Protein AF-A0A964R523-F1 (afdb_monomer)

Nearest PDB structures (foldseek):
  1lnw-assembly4_H  TM=1.810E-01  e=3.629E+00  Pseudomonas aeruginosa
  1se6-assembly1_A  TM=2.688E-01  e=8.567E+00  Streptomyces coelicolor A3(2)
  6bk8-assembly1_O  TM=1.700E-01  e=7.506E+00  Saccharomyces cerevisiae S288C

Radius of gyration: 23.99 Å; Cα contacts (8 Å, |Δi|>4): 132; chains: 1; bounding box: 73×34×65 Å

Structure (mmCIF, N/CA/C/O backbone):
data_AF-A0A964R523-F1
#
_entry.id   AF-A0A964R523-F1
#
loop_
_atom_site.group_PDB
_atom_site.id
_atom_site.type_symbol
_atom_site.label_atom_id
_atom_site.label_alt_id
_atom_site.label_comp_id
_atom_site.label_asym_id
_atom_site.label_entity_id
_atom_site.label_seq_id
_atom_site.pdbx_PDB_ins_code
_atom_site.Cartn_x
_atom_site.Cartn_y
_atom_site.Cartn_z
_atom_site.occupancy
_atom_site.B_iso_or_equiv
_atom_site.auth_seq_id
_atom_site.auth_comp_id
_atom_site.auth_asym_id
_atom_site.auth_atom_id
_atom_site.pdbx_PDB_model_num
ATOM 1 N N . MET A 1 1 ? 47.455 7.252 8.841 1.00 45.59 1 MET A N 1
ATOM 2 C CA . MET A 1 1 ? 47.146 5.808 8.912 1.00 45.59 1 MET A CA 1
ATOM 3 C C . MET A 1 1 ? 45.777 5.605 8.289 1.00 45.59 1 MET A C 1
ATOM 5 O O . MET A 1 1 ? 44.799 6.042 8.874 1.00 45.59 1 MET A O 1
ATOM 9 N N . SER A 1 2 ? 45.695 5.077 7.067 1.00 54.69 2 SER A N 1
ATOM 10 C CA . SER A 1 2 ? 44.404 4.783 6.434 1.00 54.69 2 SER A CA 1
ATOM 11 C C . SER A 1 2 ? 43.821 3.517 7.052 1.00 54.69 2 SER A C 1
ATOM 13 O O . SER A 1 2 ? 44.382 2.437 6.872 1.00 54.69 2 SER A O 1
ATOM 15 N N . GLU A 1 3 ? 42.727 3.653 7.795 1.00 65.06 3 GLU A N 1
ATOM 16 C CA . GLU A 1 3 ? 41.990 2.515 8.337 1.00 65.06 3 GLU A CA 1
ATOM 17 C C . GLU A 1 3 ? 41.514 1.606 7.197 1.00 65.06 3 GLU A C 1
ATOM 19 O O . GLU A 1 3 ? 40.792 2.021 6.287 1.00 65.06 3 GLU A O 1
ATOM 24 N N . ILE A 1 4 ? 41.949 0.346 7.223 1.00 75.75 4 ILE A N 1
ATOM 25 C CA . ILE A 1 4 ? 41.509 -0.673 6.273 1.00 75.75 4 ILE A CA 1
ATOM 26 C C . ILE A 1 4 ? 40.095 -1.092 6.680 1.00 75.75 4 ILE A C 1
ATOM 28 O O . ILE A 1 4 ? 39.915 -1.865 7.617 1.00 75.75 4 ILE A O 1
ATOM 32 N N . ILE A 1 5 ? 39.083 -0.589 5.971 1.00 67.81 5 ILE A N 1
ATOM 33 C CA . ILE A 1 5 ? 37.677 -0.933 6.223 1.00 67.81 5 ILE A CA 1
ATOM 34 C C . ILE A 1 5 ? 37.400 -2.377 5.747 1.00 67.81 5 ILE A C 1
ATOM 36 O O . ILE A 1 5 ? 37.508 -2.661 4.542 1.00 67.81 5 ILE A O 1
ATOM 40 N N . PRO A 1 6 ? 36.995 -3.306 6.635 1.00 78.50 6 PRO A N 1
ATOM 41 C CA . PRO A 1 6 ? 36.779 -4.704 6.269 1.00 78.50 6 PRO A CA 1
ATOM 42 C C . PRO A 1 6 ? 35.665 -4.940 5.237 1.00 78.50 6 PRO A C 1
ATOM 44 O O . PRO A 1 6 ? 34.760 -4.127 5.060 1.00 78.50 6 PRO A O 1
ATOM 47 N N . SER A 1 7 ? 35.716 -6.069 4.521 1.00 72.94 7 SER A N 1
ATOM 48 C CA . SER A 1 7 ? 34.798 -6.393 3.408 1.00 72.94 7 SER A CA 1
ATOM 49 C C . SER A 1 7 ? 33.344 -6.620 3.825 1.00 72.94 7 SER A C 1
ATOM 51 O O . SER A 1 7 ? 32.437 -6.405 3.018 1.00 72.94 7 SER A O 1
ATOM 53 N N . TRP A 1 8 ? 33.123 -7.032 5.073 1.00 77.12 8 TRP A N 1
ATOM 54 C CA . TRP A 1 8 ? 31.810 -7.363 5.619 1.00 77.12 8 TRP A CA 1
ATOM 55 C C . TRP A 1 8 ? 31.062 -6.162 6.202 1.00 77.12 8 TRP A C 1
ATOM 57 O O . TRP A 1 8 ? 29.949 -6.351 6.689 1.00 77.12 8 TRP A O 1
ATOM 67 N N . THR A 1 9 ? 31.622 -4.948 6.195 1.00 86.94 9 THR A N 1
ATOM 68 C CA . THR A 1 9 ? 30.918 -3.802 6.786 1.00 86.94 9 THR A CA 1
ATOM 69 C C . THR A 1 9 ? 29.594 -3.542 6.055 1.00 86.94 9 THR A C 1
ATOM 71 O O . THR A 1 9 ? 29.538 -3.686 4.829 1.00 86.94 9 THR A O 1
ATOM 74 N N . PRO A 1 10 ? 28.510 -3.160 6.760 1.00 87.88 10 PRO A N 1
ATOM 75 C CA . PRO A 1 10 ? 27.198 -2.953 6.140 1.00 87.88 10 PRO A CA 1
ATOM 76 C C . PRO A 1 10 ? 27.225 -1.991 4.945 1.00 87.88 10 PRO A C 1
ATOM 78 O O . PRO A 1 10 ? 26.573 -2.241 3.926 1.00 87.88 10 PRO A O 1
ATOM 81 N N . ASP A 1 11 ? 28.025 -0.926 5.026 1.00 87.94 11 ASP A N 1
ATOM 82 C CA . ASP A 1 11 ? 28.182 0.043 3.940 1.00 87.94 11 ASP A CA 1
ATOM 83 C C . ASP A 1 11 ? 28.880 -0.559 2.720 1.00 87.94 11 ASP A C 1
ATOM 85 O O . ASP A 1 11 ? 28.396 -0.410 1.593 1.00 87.94 11 ASP A O 1
ATOM 89 N N . ARG A 1 12 ? 29.954 -1.328 2.932 1.00 85.69 12 ARG A N 1
ATOM 90 C CA . ARG A 1 12 ? 30.667 -2.009 1.846 1.00 85.69 12 ARG A CA 1
ATOM 91 C C . ARG A 1 12 ? 29.825 -3.124 1.231 1.00 85.69 12 ARG A C 1
ATOM 93 O O . ARG A 1 12 ? 29.801 -3.271 0.010 1.00 85.69 12 ARG A O 1
ATOM 100 N N . GLN A 1 13 ? 29.052 -3.859 2.031 1.00 88.12 13 GLN A N 1
ATOM 101 C CA . GLN A 1 13 ? 28.068 -4.822 1.526 1.00 88.12 13 GLN A CA 1
ATOM 102 C C . GLN A 1 13 ? 26.991 -4.136 0.670 1.00 88.12 13 GLN A C 1
ATOM 104 O O . GLN A 1 13 ? 26.652 -4.619 -0.416 1.00 88.12 13 GLN A O 1
ATOM 109 N N . ARG A 1 14 ? 26.478 -2.980 1.112 1.00 88.94 14 ARG A N 1
ATOM 110 C CA . ARG A 1 14 ? 25.507 -2.173 0.357 1.00 88.94 14 ARG A CA 1
ATOM 111 C C . ARG A 1 14 ? 26.096 -1.696 -0.971 1.00 88.94 14 ARG A C 1
ATOM 113 O O . ARG A 1 14 ? 25.414 -1.772 -1.996 1.00 88.94 14 ARG A O 1
ATOM 120 N N . GLU A 1 15 ? 27.338 -1.227 -0.977 1.00 91.81 15 GLU A N 1
ATOM 121 C CA . GLU A 1 15 ? 28.042 -0.810 -2.190 1.00 91.81 15 GLU A CA 1
ATOM 122 C C . GLU A 1 15 ? 28.281 -1.983 -3.152 1.00 91.81 15 GLU A C 1
ATOM 124 O O . GLU A 1 15 ? 27.912 -1.907 -4.329 1.00 91.81 15 GLU A O 1
ATOM 129 N N . ASN A 1 16 ? 28.787 -3.109 -2.644 1.00 91.44 16 ASN A N 1
ATOM 130 C CA . ASN A 1 16 ? 28.976 -4.337 -3.415 1.00 91.44 16 ASN A CA 1
ATOM 131 C C . ASN A 1 16 ? 27.663 -4.796 -4.061 1.00 91.44 16 ASN A C 1
ATOM 133 O O . ASN A 1 16 ? 27.630 -5.115 -5.252 1.00 91.44 16 ASN A O 1
ATOM 137 N N . ARG A 1 17 ? 26.549 -4.745 -3.319 1.00 92.06 17 ARG A N 1
ATOM 138 C CA . ARG A 1 17 ? 25.213 -5.067 -3.839 1.00 92.06 17 ARG A CA 1
ATOM 139 C C . ARG A 1 17 ? 24.779 -4.102 -4.942 1.00 92.06 17 ARG A C 1
ATOM 141 O O . ARG A 1 17 ? 24.260 -4.549 -5.967 1.00 92.06 17 ARG A O 1
ATOM 148 N N . LYS A 1 18 ? 25.005 -2.792 -4.781 1.00 93.81 18 LYS A N 1
ATOM 149 C CA . LYS A 1 18 ? 24.725 -1.790 -5.829 1.00 93.81 18 LYS A CA 1
ATOM 150 C C . LYS A 1 18 ? 25.520 -2.092 -7.103 1.00 93.81 18 LYS A C 1
ATOM 152 O O . LYS A 1 18 ? 24.937 -2.112 -8.191 1.00 93.81 18 LYS A O 1
ATOM 157 N N . LYS A 1 19 ? 26.820 -2.380 -6.972 1.00 95.00 19 LYS A N 1
ATOM 158 C CA . LYS A 1 19 ? 27.712 -2.728 -8.091 1.00 95.00 19 LYS A CA 1
ATOM 159 C C . LYS A 1 19 ? 27.264 -4.013 -8.789 1.00 95.00 19 LYS A C 1
ATOM 161 O O . LYS A 1 19 ? 27.120 -4.023 -10.011 1.00 95.00 19 LYS A O 1
ATOM 166 N N . TYR A 1 20 ? 26.957 -5.060 -8.025 1.00 94.56 20 TYR A N 1
ATOM 167 C CA . TYR A 1 20 ? 26.425 -6.321 -8.544 1.00 94.56 20 TYR A CA 1
ATOM 168 C C . TYR A 1 20 ? 25.138 -6.110 -9.356 1.00 94.56 20 TYR A C 1
ATOM 170 O O . TYR A 1 20 ? 25.055 -6.543 -10.506 1.00 94.56 20 TYR A O 1
ATOM 178 N N . ILE A 1 21 ? 24.159 -5.378 -8.807 1.00 93.44 21 ILE A N 1
ATOM 179 C CA . ILE A 1 21 ? 22.888 -5.091 -9.492 1.00 93.44 21 ILE A CA 1
ATOM 180 C C . ILE A 1 21 ? 23.132 -4.308 -10.788 1.00 93.44 21 ILE A C 1
ATOM 182 O O . ILE A 1 21 ? 22.527 -4.627 -11.813 1.00 93.44 21 ILE A O 1
ATOM 186 N N . LYS A 1 22 ? 24.018 -3.303 -10.770 1.00 95.44 22 LYS A N 1
ATOM 187 C CA . LYS A 1 22 ? 24.376 -2.514 -11.961 1.00 95.44 22 LYS A CA 1
ATOM 188 C C . LYS A 1 22 ? 24.959 -3.408 -13.058 1.00 95.44 22 LYS A C 1
ATOM 190 O O . LYS A 1 22 ? 24.458 -3.391 -14.182 1.00 95.44 22 LYS A O 1
ATOM 195 N N . ASN A 1 23 ? 25.951 -4.228 -12.713 1.00 96.31 23 ASN A N 1
ATOM 196 C CA . ASN A 1 23 ? 26.632 -5.113 -13.658 1.00 96.31 23 ASN A CA 1
ATOM 197 C C . ASN A 1 23 ? 25.683 -6.169 -14.234 1.00 96.31 23 ASN A C 1
ATOM 199 O O . ASN A 1 23 ? 25.657 -6.392 -15.442 1.00 96.31 23 ASN A O 1
ATOM 203 N N . ARG A 1 24 ? 24.846 -6.778 -13.387 1.00 95.75 24 ARG A N 1
ATOM 204 C CA . ARG A 1 24 ? 23.829 -7.743 -13.816 1.00 95.75 24 ARG A CA 1
ATOM 205 C C . ARG A 1 24 ? 22.860 -7.126 -14.826 1.00 95.75 24 ARG A C 1
ATOM 207 O O . ARG A 1 24 ? 22.604 -7.720 -15.869 1.00 95.75 24 ARG A O 1
ATOM 214 N N . LYS A 1 25 ? 22.354 -5.918 -14.553 1.00 94.88 25 LYS A N 1
ATOM 215 C CA . LYS A 1 25 ? 21.441 -5.216 -15.470 1.00 94.88 25 LYS A CA 1
ATOM 216 C C . LYS A 1 25 ? 22.098 -4.895 -16.813 1.00 94.88 25 LYS A C 1
ATOM 218 O O . LYS A 1 25 ? 21.425 -5.007 -17.830 1.00 94.88 25 LYS A O 1
ATOM 223 N N . ALA A 1 26 ? 23.373 -4.505 -16.825 1.00 95.25 26 ALA A N 1
ATOM 224 C CA . ALA A 1 26 ? 24.112 -4.255 -18.063 1.00 95.25 26 ALA A CA 1
ATOM 225 C C . ALA A 1 26 ? 24.214 -5.527 -18.925 1.00 95.25 26 ALA A C 1
ATOM 227 O O . ALA A 1 26 ? 23.809 -5.498 -20.084 1.00 95.25 26 ALA A O 1
ATOM 228 N N . LYS A 1 27 ? 24.613 -6.658 -18.323 1.00 96.06 27 LYS A N 1
ATOM 229 C CA . LYS A 1 27 ? 24.695 -7.963 -19.008 1.00 96.06 27 LYS A CA 1
ATOM 230 C C . LYS A 1 27 ? 23.356 -8.422 -19.593 1.00 96.06 27 LYS A C 1
ATOM 232 O O . LYS A 1 27 ? 23.315 -8.987 -20.680 1.00 96.06 27 LYS A O 1
ATOM 237 N N . LEU A 1 28 ? 22.247 -8.196 -18.883 1.00 95.38 28 LEU A N 1
ATOM 238 C CA . LEU A 1 28 ? 20.914 -8.535 -19.399 1.00 95.38 28 LEU A CA 1
ATOM 239 C C . LEU A 1 28 ? 20.556 -7.687 -20.624 1.00 95.38 28 LEU A C 1
ATOM 241 O O . LEU A 1 28 ? 20.090 -8.231 -21.621 1.00 95.38 28 LEU A O 1
ATOM 245 N N . LYS A 1 29 ? 20.826 -6.377 -20.577 1.00 93.31 29 LYS A N 1
ATOM 246 C CA . LYS A 1 29 ? 20.558 -5.468 -21.699 1.00 93.31 29 LYS A CA 1
ATOM 247 C C . LYS A 1 29 ? 21.360 -5.831 -22.949 1.00 93.31 29 LYS A C 1
ATOM 249 O O . LYS A 1 29 ? 20.787 -5.811 -24.030 1.00 93.31 29 LYS A O 1
ATOM 254 N N . GLU A 1 30 ? 22.635 -6.183 -22.794 1.00 94.19 30 GLU A N 1
ATOM 255 C CA . GLU A 1 30 ? 23.508 -6.638 -23.889 1.00 94.19 30 GLU A CA 1
ATOM 256 C C . GLU A 1 30 ? 22.935 -7.875 -24.595 1.00 94.19 30 GLU A C 1
ATOM 258 O O . GLU A 1 30 ? 22.890 -7.939 -25.818 1.00 94.19 30 GLU A O 1
ATOM 263 N N . LYS A 1 31 ? 22.375 -8.815 -23.825 1.00 93.50 31 LYS A N 1
ATOM 264 C CA . LYS A 1 31 ? 21.687 -10.006 -24.348 1.00 93.50 3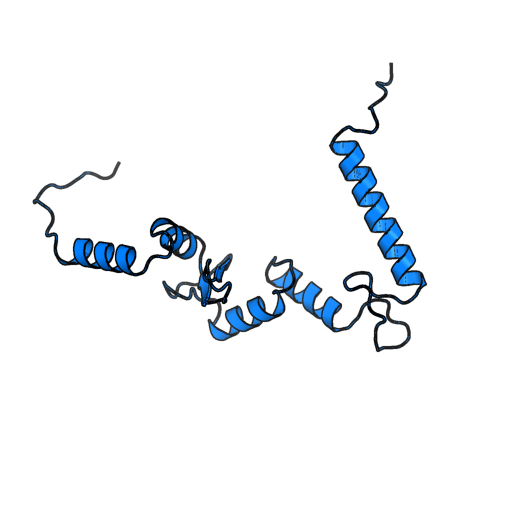1 LYS A CA 1
ATOM 265 C C . LYS A 1 31 ? 20.280 -9.725 -24.902 1.00 93.50 31 LYS A C 1
ATOM 267 O O . LYS A 1 31 ? 19.566 -10.669 -25.239 1.00 93.50 31 LYS A O 1
ATOM 272 N N . GLY A 1 32 ? 19.836 -8.465 -24.937 1.00 93.25 32 GLY A N 1
ATOM 273 C CA . GLY A 1 32 ? 18.475 -8.090 -25.336 1.00 93.25 32 GLY A CA 1
ATOM 274 C C . GLY A 1 32 ? 17.389 -8.566 -24.363 1.00 93.25 32 GLY A C 1
ATOM 275 O O . GLY A 1 32 ? 16.232 -8.715 -24.744 1.00 93.25 32 GLY A O 1
ATOM 276 N N . ILE A 1 33 ? 17.743 -8.840 -23.106 1.00 95.12 33 ILE A N 1
ATOM 277 C CA . ILE A 1 33 ? 16.831 -9.337 -22.072 1.00 95.12 33 ILE A CA 1
ATOM 278 C C . ILE A 1 33 ? 16.387 -8.179 -21.175 1.00 95.12 33 ILE A C 1
ATOM 280 O O . ILE A 1 33 ? 17.183 -7.323 -20.783 1.00 95.12 33 ILE A O 1
ATOM 284 N N . CYS A 1 34 ? 15.105 -8.162 -20.801 1.00 95.31 34 CYS A N 1
ATOM 285 C CA . CYS A 1 34 ? 14.575 -7.157 -19.893 1.00 95.31 34 CYS A CA 1
ATOM 286 C C . CYS A 1 34 ? 15.233 -7.250 -18.502 1.00 95.31 34 CYS A C 1
ATOM 288 O O . CYS A 1 34 ? 15.079 -8.261 -17.824 1.00 95.31 34 CYS A O 1
ATOM 290 N N . PRO A 1 35 ? 15.875 -6.184 -17.985 1.00 93.81 35 PRO A N 1
ATOM 291 C CA . PRO A 1 35 ? 16.535 -6.204 -16.678 1.00 93.81 35 PRO A CA 1
ATOM 292 C C . PRO A 1 35 ? 15.565 -6.163 -15.484 1.00 93.81 35 PRO A C 1
ATOM 294 O O . PRO A 1 35 ? 16.015 -6.106 -14.340 1.00 93.81 35 PRO A O 1
ATOM 297 N N . SER A 1 36 ? 14.256 -6.091 -15.742 1.00 91.06 36 SER A N 1
ATOM 298 C CA . SER A 1 36 ? 13.206 -6.015 -14.721 1.00 91.06 36 SER A CA 1
ATOM 299 C C . SER A 1 36 ? 12.487 -7.348 -14.522 1.00 91.06 36 SER A C 1
ATOM 301 O O . SER A 1 36 ? 12.234 -7.707 -13.379 1.00 91.06 36 SER A O 1
ATOM 303 N N . CYS A 1 37 ? 12.175 -8.065 -15.605 1.00 92.25 37 CYS A N 1
ATOM 304 C CA . CYS A 1 37 ? 11.441 -9.336 -15.564 1.00 92.25 37 CYS A CA 1
ATOM 305 C C . CYS A 1 37 ? 12.184 -10.509 -16.214 1.00 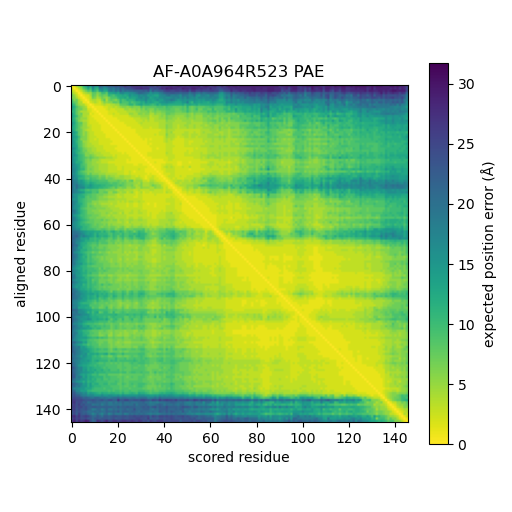92.25 37 CYS A C 1
ATOM 307 O O . CYS A 1 37 ? 11.638 -11.602 -16.271 1.00 92.25 37 CYS A O 1
ATOM 309 N N . GLU A 1 38 ? 13.386 -10.280 -16.754 1.00 93.38 38 GLU A N 1
ATOM 310 C CA . GLU A 1 38 ? 14.255 -11.296 -17.371 1.00 93.38 38 GLU A CA 1
ATOM 311 C C . GLU A 1 38 ? 13.676 -11.997 -18.610 1.00 93.38 38 GLU A C 1
ATOM 313 O O . GLU A 1 38 ? 14.257 -12.945 -19.131 1.00 93.38 38 GLU A O 1
ATOM 318 N N . LYS A 1 39 ? 12.581 -11.466 -19.164 1.00 93.31 39 LYS A N 1
ATOM 319 C CA . LYS A 1 39 ? 11.994 -11.905 -20.436 1.00 93.31 39 LYS A CA 1
ATOM 320 C C . LYS A 1 39 ? 12.579 -11.119 -21.613 1.00 93.31 39 LYS A C 1
ATOM 322 O O . LYS A 1 39 ? 12.953 -9.950 -21.468 1.00 93.31 39 LYS A O 1
ATOM 327 N N . ARG A 1 40 ? 12.625 -11.732 -22.799 1.00 93.00 40 ARG A N 1
ATOM 328 C CA . ARG A 1 40 ? 12.964 -11.028 -24.047 1.00 93.00 40 ARG A CA 1
ATOM 329 C C . ARG A 1 40 ? 11.802 -10.107 -24.452 1.00 93.00 40 ARG A C 1
ATOM 331 O O . ARG A 1 40 ? 10.668 -10.578 -24.513 1.00 93.00 40 ARG A O 1
ATOM 338 N N . PRO A 1 41 ? 12.035 -8.805 -24.687 1.00 92.12 41 PRO A N 1
ATOM 339 C CA . PRO A 1 41 ? 11.000 -7.910 -25.196 1.00 92.12 41 PRO A CA 1
ATOM 340 C C . PRO A 1 41 ? 10.506 -8.350 -26.579 1.00 92.12 41 PRO A C 1
ATOM 342 O O . PRO A 1 41 ? 11.303 -8.772 -27.410 1.00 92.12 41 PRO A O 1
ATOM 345 N N . ALA A 1 42 ? 9.204 -8.203 -26.838 1.00 86.94 42 ALA A N 1
ATOM 346 C CA . ALA A 1 42 ? 8.610 -8.539 -28.136 1.00 86.94 42 ALA A CA 1
ATOM 347 C C . ALA A 1 42 ? 9.082 -7.605 -29.269 1.00 86.94 42 ALA A C 1
ATOM 349 O O . ALA A 1 42 ? 9.266 -8.033 -30.403 1.00 86.94 42 ALA A O 1
ATOM 350 N N . ALA A 1 43 ? 9.305 -6.323 -28.961 1.00 88.19 43 ALA A N 1
ATOM 351 C CA . ALA A 1 43 ? 9.786 -5.344 -29.930 1.00 88.19 43 ALA A CA 1
ATOM 352 C C . ALA A 1 43 ? 11.301 -5.484 -30.164 1.00 88.19 43 ALA A C 1
ATOM 354 O O . ALA A 1 43 ? 12.094 -5.379 -29.220 1.00 88.19 43 ALA A O 1
ATOM 355 N N . LYS A 1 44 ? 11.702 -5.657 -31.431 1.00 86.31 44 LYS A N 1
ATOM 356 C CA . LYS A 1 44 ? 13.109 -5.761 -31.846 1.00 86.31 44 LYS A CA 1
ATOM 357 C C . LYS A 1 44 ? 13.896 -4.514 -31.419 1.00 86.31 44 LYS A C 1
ATOM 359 O O . LYS A 1 44 ? 13.414 -3.392 -31.534 1.00 86.31 44 LYS A O 1
ATOM 364 N N . GLY A 1 45 ? 15.104 -4.718 -30.894 1.00 84.88 45 GLY A N 1
ATOM 365 C CA . GLY A 1 45 ? 15.993 -3.636 -30.449 1.00 84.88 45 GLY A CA 1
ATOM 366 C C . GLY A 1 45 ? 15.659 -3.029 -29.080 1.00 84.88 45 GLY A C 1
ATOM 367 O O . GLY A 1 45 ? 16.431 -2.216 -28.573 1.00 84.88 45 GLY A O 1
ATOM 368 N N . ARG A 1 46 ? 14.556 -3.426 -28.424 1.00 88.25 46 ARG A N 1
ATOM 369 C CA . ARG A 1 46 ? 14.275 -2.986 -27.050 1.00 88.25 46 ARG A CA 1
ATOM 370 C C . ARG A 1 46 ? 14.969 -3.869 -26.021 1.00 88.25 46 ARG A C 1
ATOM 372 O O . ARG A 1 46 ? 15.008 -5.085 -26.136 1.00 88.25 46 ARG A O 1
ATOM 379 N N . THR A 1 47 ? 15.430 -3.235 -24.944 1.00 92.00 47 THR A N 1
ATOM 380 C CA . THR A 1 47 ? 16.035 -3.902 -23.777 1.00 92.00 47 THR A CA 1
ATOM 381 C C . THR A 1 47 ? 15.115 -3.906 -22.557 1.00 92.00 47 THR A C 1
ATOM 383 O O . THR A 1 47 ? 15.501 -4.341 -21.481 1.00 92.00 47 THR A O 1
ATOM 386 N N . CYS A 1 48 ? 13.885 -3.407 -22.683 1.00 92.00 48 CYS A N 1
ATOM 387 C CA . CYS A 1 48 ? 12.857 -3.465 -21.648 1.00 92.00 48 CYS A CA 1
ATOM 388 C C . CYS A 1 48 ? 11.514 -3.773 -22.307 1.00 92.00 48 CYS A C 1
ATOM 390 O O . CYS A 1 48 ? 11.193 -3.178 -23.337 1.00 92.00 48 CYS A O 1
ATOM 392 N N . CYS A 1 49 ? 10.739 -4.696 -21.731 1.00 92.94 49 CYS A N 1
ATOM 393 C CA . CYS A 1 49 ? 9.412 -5.000 -22.254 1.00 92.94 49 CYS A CA 1
ATOM 394 C C . CYS A 1 49 ? 8.428 -3.863 -21.943 1.00 92.94 49 CYS A C 1
ATOM 396 O O . CYS A 1 49 ? 8.653 -3.072 -21.023 1.00 92.94 49 CYS A O 1
ATOM 398 N N . GLN A 1 50 ? 7.344 -3.803 -22.717 1.00 90.94 50 GLN A N 1
ATOM 399 C CA . GLN A 1 50 ? 6.300 -2.788 -22.589 1.00 90.94 50 GLN A CA 1
ATOM 400 C C . GLN A 1 50 ? 5.670 -2.789 -21.187 1.00 90.94 50 GLN A C 1
ATOM 402 O O . GLN A 1 50 ? 5.654 -1.749 -20.534 1.00 90.94 50 GLN A O 1
ATOM 407 N N . GLN A 1 51 ? 5.311 -3.967 -20.668 1.00 90.62 51 GLN A N 1
ATOM 408 C CA . GLN A 1 51 ? 4.763 -4.126 -19.318 1.00 90.62 51 GLN A CA 1
ATOM 409 C C . GLN A 1 51 ? 5.686 -3.540 -18.234 1.00 90.62 51 GLN A C 1
ATOM 411 O O . GLN A 1 51 ? 5.263 -2.738 -17.412 1.00 90.62 51 GLN A O 1
ATOM 416 N N . CYS A 1 52 ? 6.988 -3.847 -18.260 1.00 92.00 52 CYS A N 1
ATOM 417 C CA . CYS A 1 52 ? 7.924 -3.284 -17.281 1.00 92.00 52 CYS A CA 1
ATOM 418 C C . CYS A 1 52 ? 8.187 -1.781 -17.470 1.00 92.00 52 CYS A C 1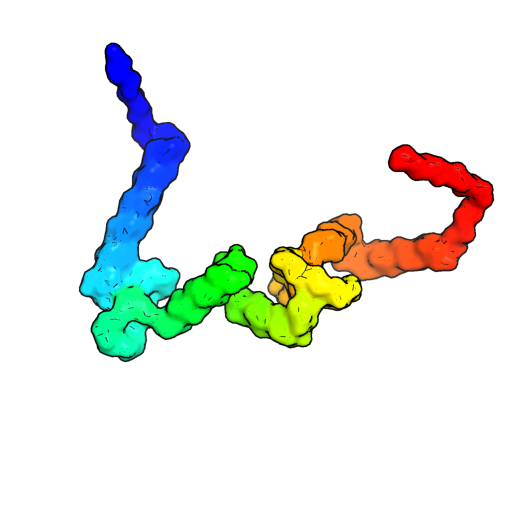
ATOM 420 O O . CYS A 1 52 ? 8.704 -1.141 -16.552 1.00 92.00 52 CYS A O 1
ATOM 422 N N . LEU A 1 53 ? 7.905 -1.206 -18.643 1.00 91.00 53 LEU A N 1
ATOM 423 C CA . LEU A 1 53 ? 7.920 0.247 -18.831 1.00 91.00 53 LEU A CA 1
ATOM 424 C C . LEU A 1 53 ? 6.681 0.882 -18.193 1.00 91.00 53 LEU A C 1
ATOM 426 O O . LEU A 1 53 ? 6.808 1.904 -17.523 1.00 91.00 53 LEU A O 1
ATOM 430 N N . GLU A 1 54 ? 5.514 0.263 -18.344 1.00 90.62 54 GLU A N 1
ATOM 431 C CA . GLU A 1 54 ? 4.267 0.688 -17.698 1.00 90.62 54 GLU A CA 1
ATOM 432 C C . GLU A 1 54 ? 4.359 0.582 -16.174 1.00 90.62 54 GLU A C 1
ATOM 434 O O . GLU A 1 54 ? 4.114 1.567 -15.480 1.00 90.62 54 GLU A O 1
ATOM 439 N N . ASP A 1 55 ? 4.862 -0.533 -15.641 1.00 91.38 55 ASP A N 1
ATOM 440 C CA . ASP A 1 55 ? 5.071 -0.711 -14.200 1.00 91.38 55 ASP A CA 1
ATOM 441 C C . ASP A 1 55 ? 5.998 0.362 -13.606 1.00 91.38 55 ASP A C 1
ATOM 443 O O . ASP A 1 55 ? 5.820 0.797 -12.463 1.00 91.38 55 ASP A O 1
ATOM 447 N N . LYS A 1 56 ? 7.000 0.822 -14.370 1.00 90.56 56 LYS A N 1
ATOM 448 C CA . LYS A 1 56 ? 7.871 1.934 -13.956 1.00 90.56 56 LYS A CA 1
ATOM 449 C C . LYS A 1 56 ? 7.110 3.254 -13.891 1.00 90.56 56 LYS A C 1
ATOM 451 O O . LYS A 1 56 ? 7.332 4.006 -12.945 1.00 90.56 56 LYS A O 1
ATOM 456 N N . LYS A 1 57 ? 6.206 3.522 -14.841 1.00 92.06 57 LYS A N 1
ATOM 457 C CA . LYS A 1 57 ? 5.327 4.704 -14.799 1.00 92.06 57 LYS A CA 1
ATOM 458 C C . LYS A 1 57 ? 4.420 4.660 -13.570 1.00 92.06 57 LYS A C 1
ATOM 460 O O . LYS A 1 57 ? 4.328 5.652 -12.856 1.00 92.06 57 LYS A O 1
ATOM 465 N N . LEU A 1 58 ? 3.827 3.502 -13.272 1.00 91.12 58 LEU A N 1
ATOM 466 C CA . LEU A 1 58 ? 2.998 3.315 -12.076 1.00 91.12 58 LEU A CA 1
ATOM 467 C C . LEU A 1 58 ? 3.804 3.503 -10.787 1.00 91.12 58 LEU A C 1
ATOM 469 O O . LEU A 1 58 ? 3.355 4.190 -9.875 1.00 91.12 58 LEU A O 1
ATOM 473 N N . THR A 1 59 ? 5.026 2.962 -10.734 1.00 89.00 59 THR A N 1
ATOM 474 C CA . THR A 1 59 ? 5.937 3.162 -9.593 1.00 89.00 59 THR A CA 1
ATOM 475 C C . THR A 1 59 ? 6.240 4.644 -9.378 1.00 89.00 59 THR A C 1
ATOM 477 O O . THR A 1 59 ? 6.235 5.100 -8.241 1.00 89.00 59 THR A O 1
ATOM 480 N N . ALA A 1 60 ? 6.481 5.405 -10.449 1.00 89.38 60 ALA A N 1
ATOM 481 C CA . ALA A 1 60 ? 6.724 6.842 -10.358 1.00 89.38 60 ALA A CA 1
ATOM 482 C C . ALA A 1 60 ? 5.472 7.622 -9.917 1.00 89.38 60 ALA A C 1
ATOM 484 O O . ALA A 1 60 ? 5.588 8.535 -9.108 1.00 89.38 60 ALA A O 1
ATOM 485 N N . LYS A 1 61 ? 4.284 7.240 -10.409 1.00 87.81 61 LYS A N 1
ATOM 486 C CA . LYS A 1 61 ? 3.006 7.895 -10.078 1.00 87.81 61 LYS A CA 1
ATOM 487 C C . LYS A 1 61 ? 2.578 7.645 -8.628 1.00 87.81 61 LYS A C 1
ATOM 489 O O . LYS A 1 61 ? 2.147 8.574 -7.957 1.00 87.81 61 LYS A O 1
ATOM 494 N N . PHE A 1 62 ? 2.681 6.404 -8.153 1.00 85.56 62 PHE A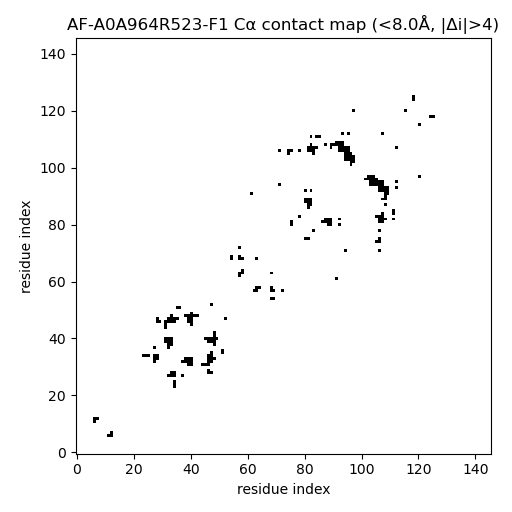 N 1
ATOM 495 C CA . PHE A 1 62 ? 2.090 5.981 -6.876 1.00 85.56 62 PHE A CA 1
ATOM 496 C C . PHE A 1 62 ? 3.113 5.649 -5.781 1.00 85.56 62 PHE A C 1
ATOM 498 O O . PHE A 1 62 ? 2.735 5.386 -4.643 1.00 85.56 62 PHE A O 1
ATOM 505 N N . GLY A 1 63 ? 4.411 5.616 -6.095 1.00 84.81 63 GLY A N 1
ATOM 506 C CA . GLY A 1 63 ? 5.450 5.193 -5.148 1.00 84.81 63 GLY A CA 1
ATOM 507 C C . GLY A 1 63 ? 5.390 3.703 -4.785 1.00 84.81 63 GLY A C 1
ATOM 508 O O . GLY A 1 63 ? 6.047 3.270 -3.841 1.00 84.81 63 GLY A O 1
ATOM 509 N N . THR A 1 64 ? 4.610 2.904 -5.517 1.00 79.31 64 THR A N 1
ATOM 510 C CA . THR A 1 64 ? 4.399 1.479 -5.239 1.00 79.31 64 THR A CA 1
ATOM 511 C C . THR A 1 64 ? 5.408 0.614 -5.985 1.00 79.31 64 THR A C 1
ATOM 513 O O . THR A 1 64 ? 5.529 0.689 -7.213 1.00 79.31 64 THR A O 1
ATOM 516 N N . ALA A 1 65 ? 6.100 -0.266 -5.263 1.00 76.25 65 ALA A N 1
ATOM 517 C CA . ALA A 1 65 ? 6.911 -1.330 -5.841 1.00 76.25 65 ALA A CA 1
ATOM 518 C C . ALA A 1 65 ? 6.238 -2.700 -5.644 1.00 76.25 65 ALA A C 1
ATOM 520 O O . ALA A 1 65 ? 5.430 -2.865 -4.741 1.00 76.25 65 ALA A O 1
ATOM 521 N N . GLY A 1 66 ? 6.587 -3.687 -6.472 1.00 82.94 66 GLY A N 1
ATOM 522 C CA . GLY A 1 66 ? 6.108 -5.067 -6.341 1.00 82.94 66 GLY A CA 1
ATOM 523 C C . GLY A 1 66 ? 5.164 -5.549 -7.453 1.00 82.94 66 GLY A C 1
ATOM 524 O O . GLY A 1 66 ? 4.858 -4.807 -8.388 1.00 82.94 66 GLY A O 1
ATOM 525 N N . PRO A 1 67 ? 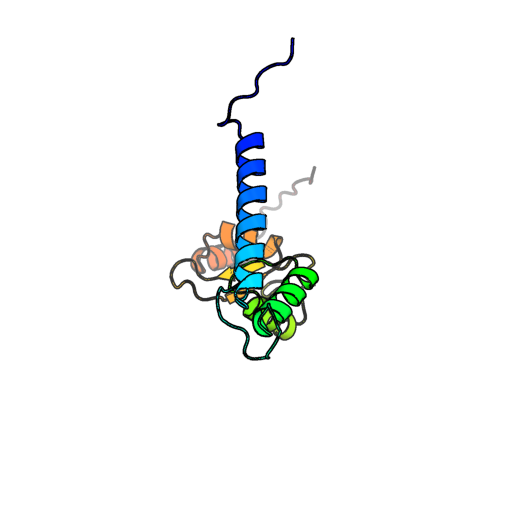4.738 -6.818 -7.391 1.00 82.19 67 PRO A N 1
ATOM 526 C CA . PRO A 1 67 ? 3.968 -7.462 -8.458 1.00 82.19 67 PRO A CA 1
ATOM 527 C C . PRO A 1 67 ? 2.554 -6.881 -8.634 1.00 82.19 67 PRO A C 1
ATOM 529 O O . PRO A 1 67 ? 1.988 -6.991 -9.713 1.00 82.19 67 PRO A O 1
ATOM 532 N N . TYR A 1 68 ? 2.012 -6.193 -7.623 1.00 89.06 68 TYR A N 1
ATOM 533 C CA . TYR A 1 68 ? 0.618 -5.726 -7.596 1.00 89.06 68 TYR A CA 1
ATOM 534 C C . TYR A 1 68 ? 0.409 -4.268 -8.045 1.00 89.06 68 TYR A C 1
ATOM 536 O O . TYR A 1 68 ? -0.624 -3.676 -7.755 1.00 89.06 68 TYR A O 1
ATOM 544 N N . ARG A 1 69 ? 1.372 -3.650 -8.744 1.00 90.62 69 ARG A N 1
ATOM 545 C CA . ARG A 1 69 ? 1.270 -2.237 -9.184 1.00 90.62 69 ARG A CA 1
ATOM 546 C C . ARG A 1 69 ? 0.065 -1.968 -10.082 1.00 90.62 69 ARG A C 1
ATOM 548 O O . ARG A 1 69 ? -0.548 -0.913 -9.966 1.00 90.62 69 ARG A O 1
ATOM 555 N N . GLN A 1 70 ? -0.235 -2.901 -10.982 1.00 91.38 70 GLN A N 1
ATOM 556 C CA . GLN A 1 70 ? -1.350 -2.769 -11.921 1.00 91.38 70 GLN A CA 1
ATOM 557 C C . GLN A 1 70 ? -2.681 -2.833 -11.170 1.00 91.38 70 GLN A C 1
ATOM 559 O O . GLN A 1 70 ? -3.460 -1.891 -11.251 1.00 91.38 70 GLN A O 1
ATOM 564 N N . LEU A 1 71 ? -2.854 -3.845 -10.311 1.00 92.19 71 LEU A N 1
ATOM 565 C CA . LEU A 1 71 ? -4.000 -3.953 -9.404 1.00 92.19 71 LEU A CA 1
ATOM 566 C C . LEU A 1 71 ? -4.171 -2.701 -8.531 1.00 92.19 71 LEU A C 1
ATOM 568 O O . LEU A 1 71 ? -5.276 -2.190 -8.385 1.00 92.19 71 LEU A O 1
ATOM 572 N N . TYR A 1 72 ? -3.077 -2.172 -7.977 1.00 94.31 72 TYR A N 1
ATOM 573 C CA . TYR A 1 72 ? -3.109 -0.934 -7.201 1.00 94.31 72 TYR A CA 1
ATOM 574 C C . TYR A 1 72 ? -3.654 0.237 -8.030 1.00 94.31 72 TYR A C 1
ATOM 576 O O . TYR A 1 72 ? -4.515 0.975 -7.557 1.00 94.31 72 TYR A O 1
ATOM 584 N N . ALA A 1 73 ? -3.174 0.409 -9.266 1.00 93.62 73 ALA A N 1
ATOM 585 C CA . ALA A 1 73 ? -3.653 1.458 -10.160 1.00 93.62 73 ALA A CA 1
ATOM 586 C C . ALA A 1 73 ? -5.140 1.275 -10.501 1.00 93.62 73 ALA A C 1
ATOM 588 O O . ALA A 1 73 ? -5.904 2.230 -10.409 1.00 93.62 73 ALA A O 1
ATOM 589 N N . GLU A 1 74 ? -5.568 0.052 -10.815 1.00 95.38 74 GLU A N 1
ATOM 590 C CA . GLU A 1 74 ? -6.974 -0.266 -11.084 1.00 95.38 74 GLU A CA 1
ATOM 591 C C . GLU A 1 74 ? -7.878 0.051 -9.889 1.00 95.38 74 GLU A C 1
ATOM 593 O O . GLU A 1 74 ? -8.915 0.693 -10.051 1.00 95.38 74 GLU A O 1
ATOM 598 N N . LEU A 1 75 ? -7.484 -0.355 -8.680 1.00 96.50 75 LEU A N 1
ATOM 599 C CA . LEU A 1 75 ? -8.227 -0.050 -7.457 1.00 96.50 75 LEU A CA 1
ATOM 600 C C . LEU A 1 75 ? -8.264 1.451 -7.179 1.00 96.50 75 LEU A C 1
ATOM 602 O O . LEU A 1 75 ? -9.299 1.963 -6.756 1.00 96.50 75 LEU A O 1
ATOM 606 N N . TYR A 1 76 ? -7.168 2.166 -7.440 1.00 96.19 76 TYR A N 1
ATOM 607 C CA . TYR A 1 76 ? -7.118 3.616 -7.279 1.00 96.19 76 TYR A CA 1
ATOM 608 C C . TYR A 1 76 ? -8.138 4.312 -8.182 1.00 96.19 76 TYR A C 1
ATOM 610 O O . TYR A 1 76 ? -8.896 5.153 -7.698 1.00 96.19 76 TYR A O 1
ATOM 618 N N . GLU A 1 77 ? -8.205 3.930 -9.460 1.00 96.06 77 GLU A N 1
ATOM 619 C CA . GLU A 1 77 ? -9.172 4.488 -10.412 1.00 96.06 77 GLU A CA 1
ATOM 620 C C . GLU A 1 77 ? -10.613 4.088 -10.047 1.00 96.06 77 GLU A C 1
ATOM 622 O O . GLU A 1 77 ? -11.487 4.951 -9.951 1.00 96.06 77 GLU A O 1
ATOM 627 N N . ARG A 1 78 ? -10.865 2.808 -9.721 1.00 97.38 78 ARG A N 1
ATOM 628 C CA . ARG A 1 78 ? -12.189 2.324 -9.271 1.00 97.38 78 ARG A CA 1
ATOM 629 C C . ARG A 1 78 ? -12.683 3.064 -8.028 1.00 97.38 78 ARG A C 1
ATOM 631 O O . ARG A 1 78 ? -13.858 3.414 -7.931 1.00 97.38 78 ARG A O 1
ATOM 638 N N . GLN A 1 79 ? -11.790 3.329 -7.078 1.00 98.12 79 GLN A N 1
ATOM 639 C CA . GLN A 1 79 ? -12.105 4.066 -5.857 1.00 98.12 79 GLN A CA 1
ATOM 640 C C . GLN A 1 79 ? -12.023 5.590 -6.023 1.00 98.12 79 GLN A C 1
ATOM 642 O O . GLN A 1 79 ? -12.302 6.307 -5.061 1.00 98.12 79 GLN A O 1
ATOM 647 N N . LYS A 1 80 ? -11.659 6.097 -7.209 1.00 97.31 80 LYS A N 1
ATOM 648 C CA . LYS A 1 80 ? -11.473 7.529 -7.502 1.00 97.31 80 LYS A CA 1
ATOM 649 C C . LYS A 1 80 ? -10.508 8.215 -6.523 1.00 97.31 80 LYS A C 1
ATOM 651 O O . LYS A 1 80 ? -10.740 9.339 -6.085 1.00 97.31 80 LYS A O 1
ATOM 656 N N . GLY A 1 81 ? -9.461 7.503 -6.104 1.00 96.00 81 GLY A N 1
ATOM 657 C CA . GLY A 1 81 ? -8.494 7.975 -5.108 1.00 96.00 81 GLY A CA 1
ATOM 658 C C . GLY A 1 81 ? -9.034 8.119 -3.674 1.00 96.00 81 GLY A C 1
ATOM 659 O O . GLY A 1 81 ? -8.355 8.702 -2.823 1.00 96.00 81 GLY A O 1
ATOM 660 N N . LEU A 1 82 ? -10.229 7.591 -3.379 1.00 98.19 82 LEU A N 1
ATOM 661 C CA . LEU A 1 82 ? -10.869 7.654 -2.061 1.00 98.19 82 LEU A CA 1
ATOM 662 C C . LEU A 1 82 ? -10.671 6.364 -1.262 1.00 98.19 82 LEU A C 1
ATOM 664 O O . LEU A 1 82 ? -10.625 5.272 -1.820 1.00 98.19 82 LEU A O 1
ATOM 668 N N . CYS A 1 83 ? -10.579 6.480 0.061 1.00 98.38 83 CYS A N 1
ATOM 669 C CA . CYS A 1 83 ? -10.465 5.337 0.968 1.00 98.38 83 CYS A CA 1
ATOM 670 C C . CYS A 1 83 ? -11.684 4.411 0.867 1.00 98.38 83 CYS A C 1
ATOM 672 O O . CYS A 1 83 ? -12.817 4.893 0.878 1.00 98.38 83 CYS A O 1
ATOM 674 N N . GLY A 1 84 ? -11.460 3.094 0.845 1.00 97.88 84 GLY A N 1
ATOM 675 C CA . GLY A 1 84 ? -12.526 2.086 0.830 1.00 97.88 84 GLY A CA 1
ATOM 676 C C . GLY A 1 84 ? -13.476 2.164 2.031 1.00 97.88 84 GLY A C 1
ATOM 677 O O . GLY A 1 84 ? -14.648 1.844 1.888 1.00 97.88 84 GLY A O 1
ATOM 678 N N . ILE A 1 85 ? -12.999 2.671 3.177 1.00 97.50 85 ILE A N 1
ATOM 679 C CA . ILE A 1 85 ? -13.784 2.786 4.417 1.00 97.50 85 ILE A CA 1
ATOM 680 C C . ILE A 1 85 ? -14.315 4.207 4.610 1.00 97.50 85 ILE A C 1
ATOM 682 O O . ILE A 1 85 ? -15.505 4.458 4.474 1.00 97.50 85 ILE A O 1
ATOM 686 N N . CYS A 1 86 ? -13.443 5.178 4.904 1.00 97.81 86 CYS A N 1
ATOM 687 C CA . CYS A 1 86 ? -13.901 6.524 5.273 1.00 97.81 86 CYS A CA 1
ATOM 688 C C . CYS A 1 86 ? -14.235 7.430 4.081 1.00 97.81 86 CYS A C 1
ATOM 690 O O . CYS A 1 86 ? -14.590 8.587 4.296 1.00 97.81 86 CYS A O 1
ATOM 692 N N . ARG A 1 87 ? -14.055 6.951 2.840 1.00 97.88 87 ARG A N 1
ATOM 693 C CA . ARG A 1 87 ? -14.312 7.689 1.588 1.00 97.88 87 ARG A CA 1
ATOM 694 C C . ARG A 1 87 ? -13.575 9.031 1.445 1.00 97.88 87 ARG A C 1
ATOM 696 O O . ARG A 1 87 ? -13.889 9.808 0.553 1.00 97.88 87 ARG A O 1
ATOM 703 N N . LYS A 1 88 ? -12.562 9.301 2.275 1.00 98.00 88 LYS A N 1
ATOM 704 C CA . LYS A 1 88 ? -11.706 10.495 2.173 1.00 98.00 88 LYS A CA 1
ATOM 705 C C . LYS A 1 88 ? -10.594 10.292 1.149 1.00 98.00 88 LYS A C 1
ATOM 707 O O . LYS A 1 88 ? -10.135 9.165 0.952 1.00 98.00 88 LYS A O 1
ATOM 712 N N . GLN A 1 89 ? -10.135 11.389 0.547 1.00 97.00 89 GLN A N 1
ATOM 713 C CA . GLN A 1 89 ? -9.011 11.378 -0.386 1.00 97.00 89 GLN A CA 1
ATOM 714 C C . GLN A 1 89 ? -7.744 10.847 0.290 1.00 97.00 89 GLN A C 1
ATOM 716 O O . GLN A 1 89 ? -7.426 11.195 1.430 1.00 97.00 89 GLN A O 1
ATOM 721 N N . MET A 1 90 ? -7.029 9.977 -0.417 1.00 94.31 90 MET A N 1
ATOM 722 C CA . MET A 1 90 ? -5.827 9.328 0.089 1.00 94.31 90 MET A CA 1
ATOM 723 C C . MET A 1 90 ? -4.575 9.965 -0.503 1.00 94.31 90 MET A C 1
ATOM 725 O O . MET A 1 90 ? -4.391 9.975 -1.716 1.00 94.31 90 MET A O 1
ATOM 729 N N . THR A 1 91 ? -3.668 10.420 0.359 1.00 89.00 91 THR A N 1
ATOM 730 C CA . THR A 1 91 ? -2.321 10.859 -0.041 1.00 89.00 91 THR A CA 1
ATOM 731 C C . THR A 1 91 ? -1.379 9.680 -0.265 1.00 89.00 91 THR A C 1
ATOM 733 O O . THR A 1 91 ? -0.567 9.704 -1.182 1.00 89.00 91 THR A O 1
ATOM 736 N N . ARG A 1 92 ? -1.478 8.637 0.570 1.00 87.81 92 ARG A N 1
ATOM 737 C CA . ARG A 1 92 ? -0.687 7.399 0.464 1.00 87.81 92 ARG A CA 1
ATOM 738 C C . ARG A 1 92 ? -1.595 6.185 0.686 1.00 87.81 92 ARG A C 1
ATOM 740 O O . ARG A 1 92 ? -1.698 5.721 1.822 1.00 87.81 92 ARG A O 1
ATOM 747 N N . PRO A 1 93 ? -2.313 5.728 -0.353 1.00 93.88 93 PRO A N 1
ATOM 748 C CA . PRO A 1 93 ? -3.169 4.553 -0.251 1.00 93.88 93 PRO A CA 1
ATOM 749 C C . PRO A 1 93 ? -2.362 3.291 0.075 1.00 93.88 93 PRO A C 1
ATOM 751 O O . PRO A 1 93 ? -1.270 3.086 -0.462 1.00 93.88 93 PRO A O 1
ATOM 754 N N . LEU A 1 94 ? -2.913 2.440 0.930 1.00 94.31 94 LEU A N 1
ATOM 755 C CA . LEU A 1 94 ? -2.360 1.146 1.317 1.00 94.31 94 LEU A CA 1
ATOM 756 C C . LEU A 1 94 ? -3.254 0.036 0.770 1.00 94.31 94 LEU A C 1
ATOM 758 O O . LEU A 1 94 ? -4.473 0.183 0.784 1.00 94.31 94 LEU A O 1
ATOM 762 N N . LEU A 1 95 ? -2.646 -1.043 0.279 1.00 95.00 95 LEU A N 1
ATOM 763 C CA . LEU A 1 95 ? -3.370 -2.209 -0.221 1.00 95.00 95 LEU A CA 1
ATOM 764 C C . LEU A 1 95 ? -3.817 -3.075 0.960 1.00 95.00 95 LEU A C 1
ATOM 766 O O . LEU A 1 95 ? -2.983 -3.703 1.609 1.00 95.00 95 LEU A O 1
ATOM 770 N N . ASP A 1 96 ? -5.119 -3.090 1.220 1.00 95.75 96 ASP A N 1
ATOM 771 C CA . ASP A 1 96 ? -5.733 -3.942 2.232 1.00 95.75 96 ASP A CA 1
ATOM 772 C C . ASP A 1 96 ? -6.060 -5.317 1.645 1.00 95.75 96 ASP A C 1
ATOM 774 O O . ASP A 1 96 ? -6.523 -5.437 0.504 1.00 95.75 96 ASP A O 1
ATOM 778 N N . HIS A 1 97 ? -5.811 -6.358 2.431 1.00 94.62 97 HIS A N 1
ATOM 779 C CA . HIS A 1 97 ? -6.047 -7.745 2.058 1.00 94.62 97 HIS A CA 1
ATOM 780 C C . HIS A 1 97 ? -6.427 -8.564 3.286 1.00 94.62 97 HIS A C 1
ATOM 782 O O . HIS A 1 97 ? -6.103 -8.210 4.416 1.00 94.62 97 HIS A O 1
ATOM 788 N N . ASN A 1 98 ? -7.137 -9.660 3.059 1.00 92.88 98 ASN A N 1
ATOM 789 C CA . ASN A 1 98 ? -7.436 -10.620 4.106 1.00 92.88 98 ASN A CA 1
ATOM 790 C C . ASN A 1 98 ? -6.160 -11.406 4.462 1.00 92.88 98 ASN A C 1
ATOM 792 O O . ASN A 1 98 ? -5.529 -11.987 3.581 1.00 92.88 98 ASN A O 1
ATOM 796 N N . HIS A 1 99 ? -5.787 -11.449 5.743 1.00 88.75 99 HIS A N 1
ATOM 797 C CA . HIS A 1 99 ? -4.567 -12.126 6.202 1.00 88.75 99 HIS A CA 1
ATOM 798 C C . HIS A 1 99 ? -4.644 -13.667 6.186 1.00 88.75 99 HIS A C 1
ATOM 800 O O . HIS A 1 99 ? -3.627 -14.329 6.375 1.00 88.75 99 HIS A O 1
ATOM 806 N N . THR A 1 100 ? -5.822 -14.251 5.941 1.00 90.31 100 THR A N 1
ATOM 807 C CA . THR A 1 100 ? -6.040 -15.701 5.813 1.00 90.31 100 THR A CA 1
ATOM 808 C C . THR A 1 100 ? -6.159 -16.135 4.351 1.00 90.31 100 THR A C 1
ATOM 810 O O . THR A 1 100 ? -5.438 -17.035 3.929 1.00 90.31 100 THR A O 1
ATOM 813 N N . SER A 1 101 ? -7.042 -15.509 3.562 1.00 93.31 101 SER A N 1
ATOM 814 C CA . SER A 1 101 ? -7.249 -15.874 2.148 1.00 93.31 101 SER A CA 1
ATOM 815 C C . SER A 1 101 ? -6.250 -15.218 1.194 1.00 93.31 101 SER A C 1
ATOM 817 O O . SER A 1 101 ? -6.146 -15.629 0.041 1.00 93.31 101 SER A O 1
ATOM 819 N N . MET A 1 102 ? -5.512 -14.202 1.656 1.00 92.00 102 MET A N 1
ATOM 820 C CA . MET A 1 102 ? -4.649 -13.339 0.839 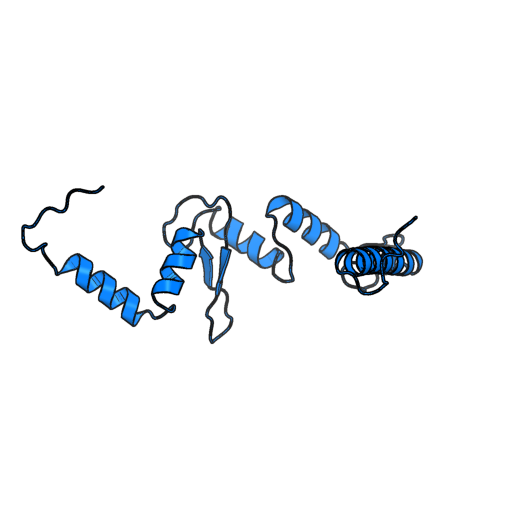1.00 92.00 102 MET A CA 1
ATOM 821 C C . MET A 1 102 ? -5.393 -12.552 -0.252 1.00 92.00 102 MET A C 1
ATOM 823 O O . MET A 1 102 ? -4.762 -11.921 -1.104 1.00 92.00 102 MET A O 1
ATOM 827 N N . GLU A 1 103 ? -6.726 -12.538 -0.224 1.00 94.50 103 GLU A N 1
ATOM 828 C CA . GLU A 1 103 ? -7.534 -11.788 -1.180 1.00 94.50 103 GLU A CA 1
ATOM 829 C C . GLU A 1 103 ? -7.481 -10.291 -0.883 1.00 94.50 103 GLU A C 1
ATOM 831 O O . GLU A 1 103 ? -7.649 -9.841 0.253 1.00 94.50 103 GLU A O 1
ATOM 836 N N . VAL A 1 104 ? -7.265 -9.501 -1.931 1.00 95.69 104 VAL A N 1
ATOM 837 C CA . VAL A 1 104 ? -7.226 -8.042 -1.843 1.00 95.69 104 VAL A CA 1
ATOM 838 C C . VAL A 1 104 ? -8.641 -7.494 -1.685 1.00 95.69 104 VAL A C 1
ATOM 840 O O . VAL A 1 104 ? -9.513 -7.767 -2.506 1.00 95.69 104 VAL A O 1
ATOM 843 N N . ARG A 1 105 ? -8.847 -6.665 -0.658 1.00 96.19 105 ARG A N 1
ATOM 844 C CA . ARG A 1 105 ? -10.131 -6.010 -0.366 1.00 96.19 105 ARG A CA 1
ATOM 845 C C . ARG A 1 105 ? -10.245 -4.647 -1.049 1.00 96.19 105 ARG A C 1
ATOM 847 O O . ARG A 1 105 ? -11.298 -4.307 -1.581 1.00 96.19 105 ARG A O 1
ATOM 854 N N . GLY A 1 106 ? -9.164 -3.864 -1.065 1.00 96.94 106 GLY A N 1
ATOM 855 C CA . GLY A 1 106 ? -9.152 -2.543 -1.696 1.00 96.94 106 GLY A CA 1
ATOM 856 C C . GLY A 1 106 ? -7.998 -1.655 -1.241 1.00 96.94 106 GLY A C 1
ATOM 857 O O . GLY A 1 106 ? -7.009 -2.127 -0.686 1.00 96.94 106 GLY A O 1
ATOM 858 N N . LEU A 1 107 ? -8.123 -0.348 -1.481 1.00 97.75 107 LEU A N 1
ATOM 859 C CA . LEU A 1 107 ? -7.177 0.655 -0.991 1.00 97.75 107 LEU A CA 1
ATOM 860 C C . LEU A 1 107 ? -7.737 1.428 0.205 1.00 97.75 107 LEU A C 1
ATOM 862 O O . LEU A 1 107 ? -8.832 1.997 0.140 1.00 97.75 107 LEU A O 1
ATOM 866 N N . LEU A 1 108 ? -6.949 1.529 1.270 1.00 97.81 108 LEU A N 1
ATOM 867 C CA . LEU A 1 108 ? -7.294 2.262 2.485 1.00 97.81 108 LEU A CA 1
ATOM 868 C C . LEU A 1 108 ? -6.315 3.406 2.753 1.00 97.81 108 LEU A C 1
ATOM 870 O O . LEU A 1 108 ? -5.141 3.362 2.386 1.00 97.81 108 LEU A O 1
ATOM 874 N N . CYS A 1 109 ? -6.785 4.450 3.439 1.00 97.25 109 CYS A N 1
ATOM 875 C 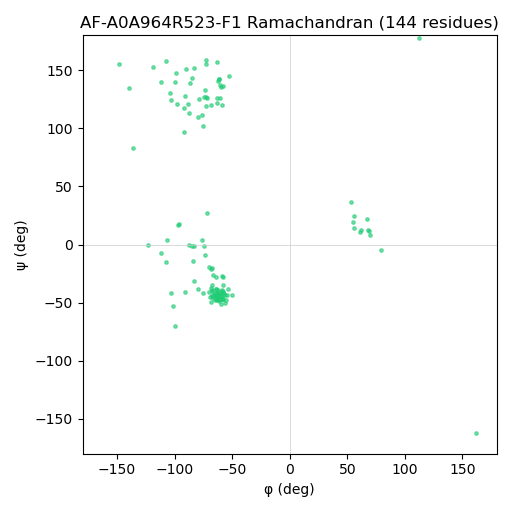CA . CYS A 1 109 ? -5.872 5.425 4.028 1.00 97.25 109 CYS A CA 1
ATOM 876 C C . CYS A 1 109 ? -5.164 4.801 5.242 1.00 97.25 109 CYS A C 1
ATOM 878 O O . CYS A 1 109 ? -5.720 3.921 5.898 1.00 97.25 109 CYS A O 1
ATOM 880 N N . SER A 1 110 ? -3.976 5.306 5.590 1.00 96.31 110 SER A N 1
ATOM 881 C CA . SER A 1 110 ? -3.186 4.793 6.724 1.00 96.31 110 SER A CA 1
ATOM 882 C C . SER A 1 110 ? -3.989 4.677 8.026 1.00 96.31 110 SER A C 1
ATOM 884 O O . SER A 1 110 ? -3.958 3.641 8.681 1.00 96.31 110 SER A O 1
ATOM 886 N N . ARG A 1 111 ? -4.809 5.684 8.352 1.00 96.88 111 ARG A N 1
ATOM 887 C CA . ARG A 1 111 ? -5.644 5.676 9.565 1.00 96.88 111 ARG A CA 1
ATOM 888 C C . ARG A 1 111 ? -6.663 4.539 9.580 1.00 96.88 111 ARG A C 1
ATOM 890 O O . ARG A 1 111 ? -6.821 3.892 10.606 1.00 96.88 111 ARG A O 1
ATOM 897 N N . CYS A 1 112 ? -7.358 4.317 8.465 1.00 97.62 112 CYS A N 1
ATOM 898 C CA . CYS A 1 112 ? -8.348 3.247 8.366 1.00 97.62 112 CYS A CA 1
ATOM 899 C C . CYS A 1 112 ? -7.681 1.872 8.363 1.00 97.62 112 CYS A C 1
ATOM 901 O O . CYS A 1 112 ? -8.175 0.981 9.035 1.00 97.62 112 CYS A O 1
ATOM 903 N N . ASN A 1 113 ? -6.554 1.722 7.662 1.00 97.25 113 ASN A N 1
ATOM 904 C CA . ASN A 1 113 ? -5.809 0.466 7.620 1.00 97.25 113 ASN A CA 1
ATOM 905 C C . ASN A 1 113 ? -5.281 0.070 9.005 1.00 97.25 113 ASN A C 1
ATOM 907 O O . ASN A 1 113 ? -5.453 -1.061 9.434 1.00 97.25 113 ASN A O 1
ATOM 911 N N . ILE A 1 114 ? -4.663 1.016 9.723 1.00 95.88 114 ILE A N 1
ATOM 912 C CA . ILE A 1 114 ? -4.201 0.790 11.098 1.00 95.88 114 ILE A CA 1
ATOM 913 C C . ILE A 1 114 ? -5.392 0.480 12.000 1.00 95.88 114 ILE A C 1
ATOM 915 O O . ILE A 1 114 ? -5.328 -0.470 12.766 1.00 95.88 114 ILE A O 1
ATOM 919 N N . GLY A 1 115 ? -6.478 1.251 11.889 1.00 96.06 115 GLY A N 1
ATOM 920 C CA . GLY A 1 115 ? -7.694 1.030 12.669 1.00 96.06 115 GLY A CA 1
ATOM 921 C C . GLY A 1 115 ? -8.284 -0.367 12.477 1.00 96.06 115 GLY A C 1
ATOM 922 O O . GLY A 1 115 ? -8.648 -0.985 13.466 1.00 96.06 115 GLY A O 1
ATOM 923 N N . LEU A 1 116 ? -8.324 -0.884 11.243 1.00 95.81 116 LEU A N 1
ATOM 924 C CA . LEU A 1 116 ? -8.765 -2.258 10.973 1.00 95.81 116 LEU A CA 1
ATOM 925 C C . LEU A 1 116 ? -7.872 -3.287 11.672 1.00 95.81 116 LEU A C 1
ATOM 927 O O . LEU A 1 116 ? -8.373 -4.152 12.383 1.00 95.81 116 LEU A O 1
ATOM 931 N N . GLY A 1 117 ? -6.552 -3.115 11.557 1.00 94.56 117 GLY A N 1
ATOM 932 C CA . GLY A 1 117 ? -5.586 -3.988 12.220 1.00 94.56 117 GLY A CA 1
ATOM 933 C C . GLY A 1 117 ? -5.654 -3.937 13.752 1.00 94.56 117 GLY A C 1
ATOM 934 O O . GLY A 1 117 ? -5.350 -4.931 14.397 1.00 94.56 117 GLY A O 1
ATOM 935 N N . GLN A 1 118 ? -6.091 -2.821 14.356 1.00 96.06 118 GLN A N 1
ATOM 936 C CA . GLN A 1 118 ? -6.338 -2.746 15.809 1.00 96.06 118 GLN A CA 1
ATOM 937 C C . GLN A 1 118 ? -7.531 -3.598 16.260 1.00 96.06 118 GLN A C 1
ATOM 939 O O . GLN A 1 118 ? -7.622 -3.935 17.434 1.00 96.06 118 GLN A O 1
ATOM 944 N N . PHE A 1 119 ? -8.433 -3.941 15.342 1.00 95.88 119 PHE A N 1
ATOM 945 C CA . PHE A 1 119 ? -9.503 -4.909 15.574 1.00 95.88 119 PHE A CA 1
ATOM 946 C C . PHE A 1 119 ? -9.132 -6.308 15.068 1.00 95.88 119 PHE A C 1
ATOM 948 O O . PHE A 1 119 ? -10.024 -7.125 14.869 1.00 95.88 119 PHE A O 1
ATOM 955 N N . GLU A 1 120 ? -7.844 -6.570 14.815 1.00 93.88 120 GLU A N 1
ATOM 956 C CA . GLU A 1 120 ? -7.325 -7.857 14.326 1.00 93.88 120 GLU A CA 1
ATOM 957 C C . GLU A 1 120 ? -7.992 -8.335 13.026 1.00 93.88 120 GLU A C 1
ATOM 959 O O . GLU A 1 120 ? -8.050 -9.527 12.737 1.00 93.88 120 GLU A O 1
ATOM 964 N N . ASP A 1 121 ? -8.527 -7.395 12.242 1.00 90.94 121 ASP A N 1
ATOM 965 C CA . ASP A 1 121 ? -9.375 -7.673 11.082 1.00 90.94 121 ASP A CA 1
ATOM 966 C C . ASP A 1 121 ? -10.602 -8.562 11.384 1.00 90.94 121 ASP A C 1
ATOM 968 O O . ASP A 1 121 ? -11.189 -9.116 10.450 1.00 90.94 121 ASP A O 1
ATOM 972 N N . ASP A 1 122 ? -11.022 -8.670 12.654 1.00 94.38 122 ASP A N 1
ATOM 973 C CA . ASP A 1 122 ? -12.171 -9.460 13.100 1.00 94.38 122 ASP A CA 1
ATOM 974 C C . ASP A 1 122 ? -13.475 -8.636 13.028 1.00 94.38 122 ASP A C 1
ATOM 976 O O . ASP A 1 122 ? -13.685 -7.702 13.818 1.00 94.38 122 ASP A O 1
ATOM 980 N N . PRO A 1 123 ? -14.422 -8.996 12.137 1.00 94.19 123 PRO A N 1
ATOM 981 C CA . PRO A 1 123 ? -15.715 -8.324 12.050 1.00 94.19 123 PRO A CA 1
ATOM 982 C C . PRO A 1 123 ? -16.517 -8.353 13.358 1.00 94.19 123 PRO A C 1
ATOM 984 O O . PRO A 1 123 ? -17.316 -7.443 13.599 1.00 94.19 123 PRO A O 1
ATOM 987 N N . LYS A 1 124 ? -16.323 -9.365 14.217 1.00 96.69 124 LYS A N 1
ATOM 988 C CA . LYS A 1 124 ? -17.010 -9.464 15.514 1.00 96.69 124 LYS A CA 1
ATOM 989 C C . LYS A 1 124 ? -16.547 -8.366 16.465 1.00 96.69 124 LYS A C 1
ATOM 991 O O . LYS A 1 124 ? -17.393 -7.711 17.073 1.00 96.69 124 LYS A O 1
ATOM 996 N N . LEU A 1 125 ? -15.239 -8.106 16.540 1.00 96.88 125 LEU A N 1
ATOM 997 C CA . LEU A 1 125 ? -14.686 -7.016 17.350 1.00 96.88 125 LEU A CA 1
ATOM 998 C C . LEU A 1 125 ? -15.129 -5.645 16.833 1.00 96.88 125 LEU A C 1
ATOM 1000 O O . LEU A 1 125 ? -15.539 -4.794 17.624 1.00 96.88 125 LEU A O 1
ATOM 1004 N N . VAL A 1 126 ? -15.139 -5.446 15.511 1.00 96.06 126 VAL A N 1
ATOM 1005 C CA . VAL A 1 126 ? -15.651 -4.205 14.901 1.00 96.06 126 VAL A CA 1
ATOM 1006 C C . VAL A 1 126 ? -17.132 -3.992 15.241 1.00 96.06 126 VAL A C 1
ATOM 1008 O O . VAL A 1 126 ? -17.541 -2.885 15.597 1.00 96.06 126 VAL A O 1
ATOM 1011 N N . THR A 1 127 ? -17.937 -5.055 15.184 1.00 96.56 127 THR A N 1
ATOM 1012 C CA . THR A 1 127 ? -19.368 -5.008 15.525 1.00 96.56 127 THR A CA 1
ATOM 1013 C C . THR A 1 127 ? -19.582 -4.701 17.007 1.00 96.56 127 THR A C 1
ATOM 1015 O O . THR A 1 127 ? -20.416 -3.862 17.346 1.00 96.56 127 THR A O 1
ATOM 1018 N N . ALA A 1 128 ? -18.799 -5.318 17.896 1.00 96.38 128 ALA A N 1
ATOM 1019 C CA . ALA A 1 128 ? -18.842 -5.036 19.328 1.00 96.38 128 ALA A CA 1
ATOM 1020 C C . ALA A 1 128 ? -18.460 -3.577 19.636 1.00 96.38 128 ALA A C 1
ATOM 1022 O O . ALA A 1 128 ? -19.128 -2.923 20.437 1.00 96.38 128 ALA A O 1
ATOM 1023 N N . ALA A 1 129 ? -17.446 -3.033 18.956 1.00 95.31 129 ALA A N 1
ATOM 1024 C CA . ALA A 1 129 ? -17.057 -1.630 19.089 1.00 95.31 129 ALA A CA 1
ATOM 1025 C C . ALA A 1 129 ? -18.171 -0.673 18.631 1.00 95.31 129 ALA A C 1
ATOM 1027 O O . ALA A 1 129 ? -18.457 0.310 19.315 1.00 95.31 129 ALA A O 1
ATOM 1028 N N . LEU A 1 130 ? -18.845 -0.974 17.514 1.00 94.88 130 LEU A N 1
ATOM 1029 C CA . LEU A 1 130 ? -20.012 -0.211 17.059 1.00 94.88 130 LEU A CA 1
ATOM 1030 C C . LEU A 1 130 ? -21.155 -0.261 18.083 1.00 94.88 130 LEU A C 1
ATOM 1032 O O . LEU A 1 130 ? -21.739 0.774 18.402 1.00 94.88 130 LEU A O 1
ATOM 1036 N N . TYR A 1 131 ? -21.455 -1.447 18.622 1.00 95.19 131 TYR A N 1
ATOM 1037 C CA . TYR A 1 131 ? -22.480 -1.611 19.652 1.00 95.19 131 TYR A CA 1
ATOM 1038 C C . TYR A 1 131 ? -22.150 -0.798 20.909 1.00 95.19 131 TYR A C 1
ATOM 1040 O O . TYR A 1 131 ? -23.026 -0.110 21.432 1.00 95.19 131 TYR A O 1
ATOM 1048 N N . TYR A 1 132 ? -20.892 -0.829 21.358 1.00 94.38 132 TYR A N 1
ATOM 1049 C CA . TYR A 1 132 ? -20.415 -0.052 22.502 1.00 94.38 132 TYR A CA 1
ATOM 1050 C C . TYR A 1 132 ? -20.610 1.455 22.287 1.00 94.38 132 TYR A C 1
ATOM 1052 O O . TYR A 1 132 ? -21.120 2.136 23.172 1.00 94.38 132 TYR A O 1
ATOM 1060 N N . LEU A 1 133 ? -20.266 1.975 21.102 1.00 93.12 133 LEU A N 1
ATOM 1061 C CA . LEU A 1 133 ? -20.443 3.393 20.767 1.00 93.12 133 LEU A CA 1
ATOM 1062 C C . LEU A 1 133 ? -21.915 3.828 20.744 1.00 93.12 133 LEU A C 1
ATOM 1064 O O . LEU A 1 133 ? -22.218 4.943 21.157 1.00 93.12 133 LEU A O 1
ATOM 1068 N N . ASN A 1 134 ? -22.812 2.970 20.254 1.00 92.31 134 ASN A N 1
ATOM 1069 C CA . ASN A 1 134 ? -24.223 3.320 20.081 1.00 92.31 134 ASN A CA 1
ATOM 1070 C C . ASN A 1 134 ? -25.056 3.167 21.361 1.00 92.31 134 ASN A C 1
ATOM 1072 O O . ASN A 1 134 ? -26.031 3.895 21.525 1.00 92.31 134 ASN A O 1
ATOM 1076 N N . ASN A 1 135 ? -24.710 2.222 22.242 1.00 88.81 135 ASN A N 1
ATOM 1077 C CA . ASN A 1 135 ? -25.563 1.857 23.380 1.00 88.81 135 ASN A CA 1
ATOM 1078 C C . ASN A 1 135 ? -25.047 2.340 24.738 1.00 88.81 135 ASN A C 1
ATOM 1080 O O . ASN A 1 135 ? -25.819 2.370 25.695 1.00 88.81 135 ASN A O 1
ATOM 1084 N N . ASN A 1 136 ? -23.786 2.764 24.844 1.00 85.31 136 ASN A N 1
ATOM 1085 C CA . ASN A 1 136 ? -23.297 3.364 26.080 1.00 85.31 136 ASN A CA 1
ATOM 1086 C C . ASN A 1 136 ? -23.482 4.882 26.042 1.00 85.31 136 ASN A C 1
ATOM 1088 O O . ASN A 1 136 ? -22.636 5.621 25.535 1.00 85.31 136 ASN A O 1
ATOM 1092 N N . ALA A 1 137 ? -24.572 5.355 26.651 1.00 71.25 137 ALA A N 1
ATOM 1093 C CA . ALA A 1 137 ? -24.661 6.746 27.073 1.00 71.25 137 ALA A CA 1
ATOM 1094 C C . ALA A 1 137 ? -23.531 7.010 28.081 1.00 71.25 137 ALA A C 1
ATOM 1096 O O . ALA A 1 137 ? -23.367 6.267 29.050 1.00 71.25 137 ALA A O 1
ATOM 1097 N N . GLY A 1 138 ? -22.706 8.032 27.831 1.00 74.56 138 GLY A N 1
ATOM 1098 C CA . GLY A 1 138 ? -21.630 8.396 28.752 1.00 74.56 138 GLY A CA 1
ATOM 1099 C C . GLY A 1 138 ? -22.172 8.588 30.173 1.00 74.56 138 GLY A C 1
ATOM 1100 O O . GLY A 1 138 ? -23.276 9.092 30.350 1.00 74.56 138 GLY A O 1
ATOM 1101 N N . ILE A 1 139 ? -21.394 8.222 31.192 1.00 84.44 139 ILE A N 1
ATOM 1102 C CA . ILE A 1 139 ? -21.806 8.253 32.611 1.00 84.44 139 ILE A CA 1
ATOM 1103 C C . ILE A 1 139 ? -21.922 9.676 33.203 1.00 84.44 139 ILE A C 1
ATOM 1105 O O . ILE A 1 139 ? -21.699 9.883 34.390 1.00 84.44 139 ILE A O 1
ATOM 1109 N N . GLY A 1 140 ? -22.196 10.688 32.374 1.00 80.69 140 GLY A N 1
ATOM 1110 C CA . GLY A 1 140 ? -22.294 12.093 32.786 1.00 80.69 140 GLY A CA 1
ATOM 1111 C C . GLY A 1 140 ? -20.966 12.740 33.202 1.00 80.69 140 GLY A C 1
ATOM 1112 O O . GLY A 1 140 ? -20.963 13.865 33.693 1.00 80.69 140 GLY A O 1
ATOM 1113 N N . VAL A 1 141 ? -19.831 12.061 33.005 1.00 85.00 141 VAL A N 1
ATOM 1114 C CA . VAL A 1 141 ? -18.499 12.568 33.361 1.00 85.00 141 VAL A CA 1
ATOM 1115 C C . VAL A 1 141 ? -17.816 13.172 32.135 1.00 85.00 141 VAL A C 1
ATOM 1117 O O . VAL A 1 141 ? -17.560 12.486 31.145 1.00 85.00 141 VAL A O 1
ATOM 1120 N N . THR A 1 142 ? -17.465 14.456 32.221 1.00 85.50 142 THR A N 1
ATOM 1121 C CA . THR A 1 142 ? -16.730 15.165 31.165 1.00 85.50 142 THR A CA 1
ATOM 1122 C C . THR A 1 142 ? -15.228 15.0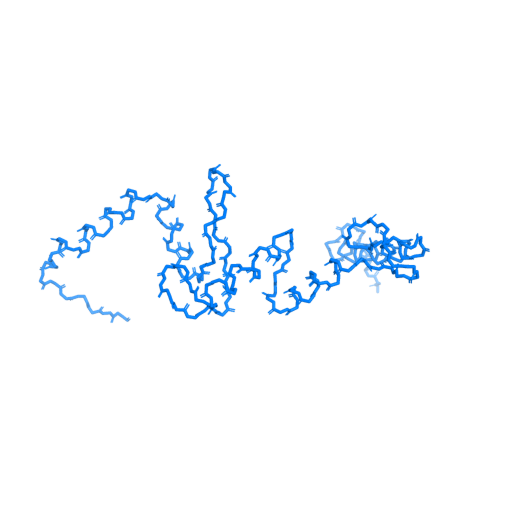85 31.411 1.00 85.50 142 THR A C 1
ATOM 1124 O O . THR A 1 142 ? -14.713 15.625 32.390 1.00 85.50 142 THR A O 1
ATOM 1127 N N . ILE A 1 143 ? -14.498 14.465 30.485 1.00 86.75 143 ILE A N 1
ATOM 1128 C CA . ILE A 1 143 ? -13.033 14.446 30.499 1.00 86.75 143 ILE A CA 1
ATOM 1129 C C . ILE A 1 143 ? -12.527 15.684 29.748 1.00 86.75 143 ILE A C 1
ATOM 1131 O O . ILE A 1 143 ? -12.816 15.857 28.563 1.00 86.75 143 ILE A O 1
ATOM 1135 N N . LYS A 1 144 ? -11.745 16.547 30.412 1.00 85.88 144 LYS A N 1
ATOM 1136 C CA . LYS A 1 144 ? -11.026 17.632 29.724 1.00 85.88 144 LYS A CA 1
ATOM 1137 C C . LYS A 1 144 ? -9.936 17.011 28.850 1.00 85.88 144 LYS A C 1
ATOM 1139 O O . LYS A 1 144 ? -9.052 16.327 29.366 1.00 85.88 144 LYS A O 1
ATOM 1144 N N . LYS A 1 145 ? -9.993 17.237 27.535 1.00 73.00 145 LYS A N 1
ATOM 1145 C CA . LYS A 1 145 ? -8.878 16.884 26.647 1.00 73.00 145 LYS A CA 1
ATOM 1146 C C . LYS A 1 145 ? -7.665 17.729 27.051 1.00 73.00 145 LYS A C 1
ATOM 1148 O O . LYS A 1 145 ? -7.806 18.942 27.188 1.00 73.00 145 LYS A O 1
ATOM 1153 N N . ARG A 1 146 ? -6.537 17.066 27.314 1.00 69.75 146 ARG A N 1
ATOM 1154 C CA . ARG A 1 146 ? -5.232 17.725 27.450 1.00 69.75 146 ARG A CA 1
ATOM 1155 C C . ARG A 1 146 ? -4.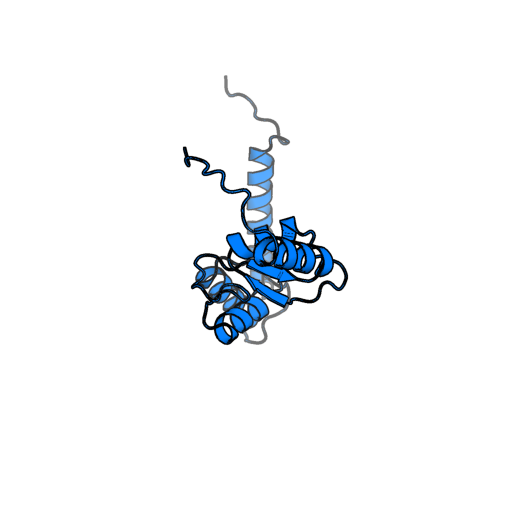764 18.239 26.096 1.00 69.75 146 ARG A C 1
ATOM 1157 O O . ARG A 1 146 ? -5.136 17.601 25.083 1.00 69.75 146 ARG A O 1
#

Sequence (146 aa):
MSEIIPSWTPDRQRENRKKYIKNRKAKLKEKGICPSCEKRPAAKGRTCCQQCLEDKKLTAKFGTAGPYRQLYAELYERQKGLCGICRKQMTRPLLDHNHTSMEVRGLLCSRCNIGLGQFEDDPKLVTAALYYLNNNAGIGVTIKKR

Mean predicted aligned error: 7.69 Å

Solvent-accessible surface area (backbone atoms only — not comparable to full-atom values): 8760 Å² total; per-residue (Å²): 134,85,81,82,77,61,77,80,39,70,67,48,44,51,50,53,50,52,51,51,53,52,53,52,38,50,56,28,37,76,71,37,19,8,66,85,78,70,45,68,27,89,54,85,94,36,41,57,30,69,66,64,51,49,51,49,52,47,24,72,75,69,71,47,82,70,95,56,44,64,59,52,52,52,44,36,61,77,44,69,46,24,17,72,79,83,60,45,80,42,93,62,66,39,83,41,55,42,94,84,81,65,48,73,76,45,40,24,29,62,70,57,50,52,52,42,56,75,39,71,71,37,69,65,52,50,50,51,52,52,50,50,68,75,69,56,75,76,90,82,75,85,80,80,82,128

Foldseek 3Di:
DDDDDDCPDPVNVVVVVVVVLVVQLVVQQVVCAASPPRHRAPDPPDSHHPVVVVLVVLCVVQVDDDDCSVVQVVLCVVLVCAAPPPRHHAPHWDFDADPVVRHTPGTHHPVVRVVCVVQVVDVVSVVVVVCCVPPDDDPPDDDDDD

pLDDT: mean 90.59, std 8.18, range [45.59, 98.38]

Secondary structure (DSSP, 8-state):
------TT-HHHHHHHHHHHHHHHHHHHHHTT--TTT-PPPSSTT-SS-HHHHHHHHHHHHH---STTHHHHHHHHHHTTTB-TTT-PBPSS-EEEE-TTT--EEEEE-HHHHHHHHHTTT-HHHHHHHHHHHHH----SPPPPP-